Protein AF-A0A970ESC9-F1 (afdb_monomer_lite)

pLDDT: mean 81.5, std 13.17, range [51.03, 95.75]

Sequence (122 aa):
MVKYVVKRILLMFITLFIIMTICFVMIKLLPDPIIKSKLAEYKQELALREAWGYNKPILTQYGIFLKKVFTEWDWGYCIRVGTKFMDVTEYIAMKLPATIAVNLYSVIISVPLGILFGIYAA

Radius of gyration: 20.76 Å; chains: 1; bounding box: 56×32×50 Å

Structure (mmCIF, N/CA/C/O backbone):
data_AF-A0A970ESC9-F1
#
_entry.id   AF-A0A970ESC9-F1
#
loop_
_atom_site.group_PDB
_atom_site.id
_atom_site.type_symbol
_atom_site.label_atom_id
_atom_site.label_alt_id
_atom_site.label_comp_id
_atom_site.label_asym_id
_atom_site.label_entity_id
_atom_site.label_seq_id
_atom_site.pdbx_PDB_ins_code
_atom_site.Cartn_x
_atom_site.Cartn_y
_atom_site.Cartn_z
_atom_site.occupancy
_atom_site.B_iso_or_equiv
_atom_site.auth_seq_id
_atom_site.auth_comp_id
_atom_site.auth_asym_id
_atom_site.auth_atom_id
_atom_site.pdbx_PDB_model_num
ATOM 1 N N . MET A 1 1 ? -27.908 -8.422 3.349 1.00 83.62 1 MET A N 1
ATOM 2 C CA . MET A 1 1 ? -26.499 -8.444 3.804 1.00 83.62 1 MET A CA 1
ATOM 3 C C . MET A 1 1 ? -25.520 -8.946 2.740 1.00 83.62 1 MET A C 1
ATOM 5 O O . MET A 1 1 ? -24.629 -8.185 2.398 1.00 83.62 1 MET A O 1
ATOM 9 N N . VAL A 1 2 ? -25.694 -10.127 2.125 1.00 87.19 2 VAL A N 1
ATOM 10 C CA . VAL A 1 2 ? -24.752 -10.653 1.098 1.00 87.19 2 VAL A CA 1
ATOM 11 C C . VAL A 1 2 ? -24.546 -9.703 -0.096 1.00 87.19 2 VAL A C 1
ATOM 13 O O . VAL A 1 2 ? -23.410 -9.374 -0.416 1.00 87.19 2 VAL A O 1
ATOM 16 N N . LYS A 1 3 ? -25.621 -9.155 -0.690 1.00 88.56 3 LYS A N 1
ATOM 17 C CA . LYS A 1 3 ? -25.518 -8.139 -1.766 1.00 88.56 3 LYS A CA 1
ATOM 18 C C . LYS A 1 3 ? -24.703 -6.902 -1.354 1.00 88.56 3 LYS A C 1
ATOM 20 O O . LYS A 1 3 ? -23.983 -6.338 -2.171 1.00 88.56 3 LYS A O 1
ATOM 25 N N . TYR A 1 4 ? -24.806 -6.490 -0.091 1.00 90.25 4 TYR A N 1
ATOM 26 C CA . TYR A 1 4 ? -24.065 -5.348 0.445 1.00 90.25 4 TYR A CA 1
ATOM 27 C C . TYR A 1 4 ? -22.579 -5.681 0.640 1.00 90.25 4 TYR A C 1
ATOM 29 O O . TYR A 1 4 ? -21.725 -4.898 0.235 1.00 90.25 4 TYR A O 1
ATOM 37 N N . VAL A 1 5 ? -22.268 -6.864 1.181 1.00 92.56 5 VAL A N 1
ATOM 38 C CA . VAL A 1 5 ? -20.886 -7.345 1.347 1.00 92.56 5 VAL A CA 1
ATOM 39 C C . VAL A 1 5 ? -20.188 -7.474 -0.009 1.00 92.56 5 VAL A C 1
ATOM 41 O O . VAL A 1 5 ? -19.093 -6.945 -0.174 1.00 92.56 5 VAL A O 1
ATOM 44 N N . VAL A 1 6 ? -20.849 -8.074 -1.005 1.00 94.00 6 VAL A N 1
ATOM 45 C CA . VAL A 1 6 ? -20.309 -8.196 -2.370 1.00 94.00 6 VAL A CA 1
ATOM 46 C C . VAL A 1 6 ? -20.053 -6.821 -2.984 1.00 94.00 6 VAL A C 1
ATOM 48 O O . VAL A 1 6 ? -18.956 -6.573 -3.477 1.00 94.00 6 VAL A O 1
ATOM 51 N N . LYS A 1 7 ? -21.016 -5.890 -2.894 1.00 93.56 7 LYS A N 1
ATOM 52 C CA . LYS A 1 7 ? -20.835 -4.513 -3.382 1.00 93.56 7 LYS A CA 1
ATOM 53 C C . LYS A 1 7 ? -19.632 -3.835 -2.720 1.00 93.56 7 LYS A C 1
ATOM 55 O O . LYS A 1 7 ? -18.868 -3.153 -3.396 1.00 93.56 7 LYS A O 1
ATOM 60 N N . ARG A 1 8 ? -19.450 -4.030 -1.412 1.00 92.94 8 ARG A N 1
ATOM 61 C CA . ARG A 1 8 ? -18.351 -3.427 -0.651 1.00 92.94 8 ARG A CA 1
ATOM 62 C C . ARG A 1 8 ? -16.991 -4.006 -1.046 1.00 92.94 8 ARG A C 1
ATOM 64 O O . ARG A 1 8 ? -16.057 -3.238 -1.235 1.00 92.94 8 ARG A O 1
ATOM 71 N N . ILE A 1 9 ? -16.889 -5.324 -1.214 1.00 94.12 9 ILE A N 1
ATOM 72 C CA . ILE A 1 9 ? -15.666 -5.998 -1.685 1.00 94.12 9 ILE A CA 1
ATOM 73 C C . ILE A 1 9 ? -15.306 -5.530 -3.097 1.00 94.12 9 ILE A C 1
ATOM 75 O O . ILE A 1 9 ? -14.159 -5.179 -3.352 1.00 94.12 9 ILE A O 1
ATOM 79 N N . LEU A 1 10 ? -16.288 -5.441 -3.995 1.00 93.75 10 LEU A N 1
ATOM 80 C CA . LEU A 1 10 ? -16.068 -4.992 -5.369 1.00 93.75 10 LEU A CA 1
ATOM 81 C C . LEU A 1 10 ? -15.575 -3.534 -5.408 1.00 93.75 10 LEU A C 1
ATOM 83 O O . LEU A 1 10 ? -14.602 -3.230 -6.093 1.00 93.75 10 LEU A O 1
ATOM 87 N N . LEU A 1 11 ? -16.172 -2.651 -4.598 1.00 92.25 11 LEU A N 1
ATOM 88 C CA . LEU A 1 11 ? -15.687 -1.278 -4.424 1.00 92.25 11 LEU A CA 1
ATOM 89 C C . LEU A 1 11 ? -14.249 -1.237 -3.891 1.00 92.25 11 LEU A C 1
ATOM 91 O O . LEU A 1 11 ? -13.443 -0.481 -4.423 1.00 92.25 11 LEU A O 1
ATOM 95 N N . MET A 1 12 ? -13.904 -2.069 -2.901 1.00 92.69 12 MET A N 1
ATOM 96 C CA . MET A 1 12 ? -12.532 -2.158 -2.385 1.00 92.69 12 MET A CA 1
ATOM 97 C C . MET A 1 12 ? -11.539 -2.545 -3.488 1.00 92.69 12 MET A C 1
ATOM 99 O O . MET A 1 12 ? -10.539 -1.852 -3.668 1.00 92.69 12 MET A O 1
ATOM 103 N N . PHE A 1 13 ? -11.837 -3.573 -4.286 1.00 92.06 13 PHE A N 1
ATOM 104 C CA . PHE A 1 13 ? -10.985 -3.963 -5.414 1.00 92.06 13 PHE A CA 1
ATOM 105 C C . PHE A 1 13 ? -10.820 -2.843 -6.447 1.00 92.06 13 PHE A C 1
ATOM 107 O O . PHE A 1 13 ? -9.700 -2.588 -6.882 1.00 92.06 13 PHE A O 1
ATOM 114 N N . ILE A 1 14 ? -11.900 -2.137 -6.800 1.00 92.75 14 ILE A N 1
ATOM 115 C CA . ILE A 1 14 ? -11.831 -0.999 -7.729 1.00 92.75 14 ILE A CA 1
ATOM 116 C C . ILE A 1 14 ? -10.941 0.108 -7.157 1.00 92.75 14 ILE A C 1
ATOM 118 O O . ILE A 1 14 ? -10.067 0.614 -7.856 1.00 92.75 14 ILE A O 1
ATOM 122 N N . THR A 1 15 ? -11.123 0.473 -5.885 1.00 93.69 15 THR A N 1
ATOM 123 C CA . THR A 1 15 ? -10.301 1.517 -5.256 1.00 93.69 15 THR A CA 1
ATOM 124 C C . THR A 1 15 ? -8.827 1.130 -5.202 1.00 93.69 15 THR A C 1
ATOM 126 O O . THR A 1 15 ? -7.981 1.941 -5.566 1.00 93.69 15 THR A O 1
ATOM 129 N N . LEU A 1 16 ? -8.509 -0.116 -4.840 1.00 90.81 16 LEU A N 1
ATOM 130 C CA . LEU A 1 16 ? -7.136 -0.621 -4.847 1.00 90.81 16 LEU A CA 1
ATOM 131 C C . LEU A 1 16 ? -6.537 -0.581 -6.250 1.00 90.81 16 LEU A C 1
ATOM 133 O O . LEU A 1 16 ? -5.411 -0.124 -6.416 1.00 90.81 16 LEU A O 1
ATOM 137 N N . PHE A 1 17 ? -7.297 -0.996 -7.264 1.00 90.44 17 PHE A N 1
ATOM 138 C CA . PHE A 1 17 ? -6.852 -0.946 -8.651 1.00 90.44 17 PHE A CA 1
ATOM 139 C C . PHE A 1 17 ? -6.522 0.484 -9.099 1.00 90.44 17 PHE A C 1
ATOM 141 O O . PHE A 1 17 ? -5.473 0.707 -9.699 1.00 90.44 17 PHE A O 1
ATOM 148 N N . ILE A 1 18 ? -7.369 1.460 -8.755 1.00 93.06 18 ILE A N 1
ATOM 149 C CA . ILE A 1 18 ? -7.143 2.882 -9.057 1.00 93.06 18 ILE A CA 1
ATOM 150 C C . ILE A 1 18 ? -5.902 3.418 -8.330 1.00 93.06 18 ILE A C 1
ATOM 152 O O . ILE A 1 18 ? -5.097 4.135 -8.913 1.00 93.06 18 ILE A O 1
ATOM 156 N N . ILE A 1 19 ? -5.712 3.074 -7.057 1.00 93.19 19 ILE A N 1
ATOM 157 C CA . ILE A 1 19 ? -4.527 3.515 -6.311 1.00 93.19 19 ILE A CA 1
ATOM 158 C C . ILE A 1 19 ? -3.265 2.907 -6.932 1.00 93.19 19 ILE A C 1
ATOM 160 O O . ILE A 1 19 ? -2.284 3.611 -7.153 1.00 93.19 19 ILE A O 1
ATOM 164 N N . MET A 1 20 ? -3.307 1.624 -7.291 1.00 89.38 20 MET A N 1
ATOM 165 C CA . MET A 1 20 ? -2.194 0.919 -7.926 1.00 89.38 20 MET A CA 1
ATOM 166 C C . MET A 1 20 ? -1.822 1.519 -9.285 1.00 89.38 20 MET A C 1
ATOM 168 O O . MET A 1 20 ? -0.635 1.705 -9.553 1.00 89.38 20 MET A O 1
ATOM 172 N N . THR A 1 21 ? -2.800 1.855 -10.137 1.00 89.50 21 THR A N 1
ATOM 173 C CA . THR A 1 21 ? -2.528 2.534 -11.418 1.00 89.50 21 THR A CA 1
ATOM 174 C C . THR A 1 21 ? -1.885 3.898 -11.195 1.00 89.50 21 THR A C 1
ATOM 176 O O . THR A 1 21 ? -0.868 4.198 -11.820 1.00 89.50 21 THR A O 1
ATOM 179 N N . ILE A 1 22 ? -2.435 4.706 -10.285 1.00 91.50 22 ILE A N 1
ATOM 180 C CA . ILE A 1 22 ? -1.911 6.041 -9.975 1.00 91.50 22 ILE A CA 1
ATOM 181 C C . ILE A 1 22 ? -0.479 5.942 -9.448 1.00 91.50 22 ILE A C 1
ATOM 183 O O . ILE A 1 22 ? 0.406 6.627 -9.957 1.00 91.50 22 ILE A O 1
ATOM 187 N N . CYS A 1 23 ? -0.220 5.062 -8.478 1.00 88.19 23 CYS A N 1
ATOM 188 C CA . CYS A 1 23 ? 1.117 4.854 -7.926 1.00 88.19 23 CYS A CA 1
ATOM 189 C C . CYS A 1 23 ? 2.109 4.381 -8.993 1.00 88.19 23 CYS A C 1
ATOM 191 O O . CYS A 1 23 ? 3.230 4.884 -9.042 1.00 88.19 23 CYS A O 1
ATOM 193 N N . PHE A 1 24 ? 1.702 3.463 -9.874 1.00 86.75 24 PHE A N 1
ATOM 194 C CA . PHE A 1 24 ? 2.549 2.984 -10.965 1.00 86.75 24 PHE A CA 1
ATOM 195 C C . PHE A 1 24 ? 2.964 4.125 -11.903 1.00 86.75 24 PHE A C 1
ATOM 197 O O . PHE A 1 24 ? 4.149 4.281 -12.207 1.00 86.75 24 PHE A O 1
ATOM 204 N N . VAL A 1 25 ? 2.004 4.955 -12.322 1.00 86.81 25 VAL A N 1
ATOM 205 C CA . VAL A 1 25 ? 2.276 6.126 -13.166 1.00 86.81 25 VAL A CA 1
ATOM 206 C C . VAL A 1 25 ? 3.174 7.120 -12.430 1.00 86.81 25 VAL A C 1
ATOM 208 O O . VAL A 1 25 ? 4.162 7.578 -12.993 1.00 86.81 25 VAL A O 1
ATOM 211 N N . MET A 1 26 ? 2.891 7.404 -11.157 1.00 85.50 26 MET A N 1
ATOM 212 C CA . MET A 1 26 ? 3.660 8.356 -10.354 1.00 85.50 26 MET A CA 1
ATOM 213 C C . MET A 1 26 ? 5.124 7.931 -10.192 1.00 85.50 26 MET A C 1
ATOM 215 O O . MET A 1 26 ? 6.022 8.751 -10.356 1.00 85.50 26 MET A O 1
ATOM 219 N N . ILE A 1 27 ? 5.381 6.643 -9.944 1.00 80.38 27 ILE A N 1
ATOM 220 C CA . ILE A 1 27 ? 6.743 6.097 -9.853 1.00 80.38 27 ILE A CA 1
ATOM 221 C C . ILE A 1 27 ? 7.458 6.171 -11.207 1.00 80.38 27 ILE A C 1
ATOM 223 O O . ILE A 1 27 ? 8.651 6.455 -11.247 1.00 80.38 27 ILE A O 1
ATOM 227 N N . LYS A 1 28 ? 6.753 5.948 -12.322 1.00 79.31 28 LYS A N 1
ATOM 228 C CA . LYS A 1 28 ? 7.338 6.051 -13.668 1.00 79.31 28 LYS A CA 1
ATOM 229 C C . LYS A 1 28 ? 7.601 7.479 -14.135 1.00 79.31 28 LYS A C 1
ATOM 231 O O . LYS A 1 28 ? 8.420 7.664 -15.029 1.00 79.31 28 LYS A O 1
ATOM 236 N N . LEU A 1 29 ? 6.924 8.461 -13.547 1.00 81.06 29 LEU A N 1
ATOM 237 C CA . LEU A 1 29 ? 7.189 9.880 -13.779 1.00 81.06 29 LEU A CA 1
ATOM 238 C C . LEU A 1 29 ? 8.426 10.378 -13.023 1.00 81.06 29 LEU A C 1
ATOM 240 O O . LEU A 1 29 ? 8.972 11.420 -13.384 1.00 81.06 29 LEU A O 1
ATOM 244 N N . LEU A 1 30 ? 8.872 9.666 -11.982 1.00 77.38 30 LEU A N 1
ATOM 245 C CA . LEU A 1 30 ? 10.110 10.022 -11.300 1.00 77.38 30 LEU A CA 1
ATOM 246 C C . LEU A 1 30 ? 11.314 9.814 -12.236 1.00 77.38 30 LEU A C 1
ATOM 248 O O . LEU A 1 30 ? 11.388 8.793 -12.924 1.00 77.38 30 LEU A O 1
ATOM 252 N N . PRO A 1 31 ? 12.286 10.744 -12.233 1.00 65.75 31 PRO A N 1
ATOM 253 C CA . PRO A 1 31 ? 13.530 10.558 -12.962 1.00 65.75 31 PRO A CA 1
ATOM 254 C C . PRO A 1 31 ? 14.271 9.334 -12.420 1.00 65.75 31 PRO A C 1
ATOM 256 O O . PRO A 1 31 ? 14.312 9.097 -11.209 1.00 65.75 31 PRO A O 1
ATOM 259 N N . ASP A 1 32 ? 14.863 8.561 -13.329 1.00 63.97 32 ASP A N 1
ATOM 260 C CA . ASP A 1 32 ? 15.522 7.308 -12.989 1.00 63.97 32 ASP A CA 1
ATOM 261 C C . ASP A 1 32 ? 16.594 7.519 -11.903 1.00 63.97 32 ASP A C 1
ATOM 263 O O . ASP A 1 32 ? 17.502 8.341 -12.074 1.00 63.97 32 ASP A O 1
ATOM 267 N N . PRO A 1 33 ? 16.566 6.754 -10.793 1.00 56.72 33 PRO A N 1
ATOM 268 C CA . PRO A 1 33 ? 17.489 6.941 -9.673 1.00 56.72 33 PRO A CA 1
ATOM 269 C C . PRO A 1 33 ? 18.933 6.507 -9.988 1.00 56.72 33 PRO A C 1
ATOM 271 O O . PRO A 1 33 ? 19.756 6.413 -9.077 1.00 56.72 33 PRO A O 1
ATOM 274 N N . ILE A 1 34 ? 19.270 6.245 -11.253 1.00 55.03 34 ILE A N 1
ATOM 275 C CA . ILE A 1 34 ? 20.542 5.662 -11.705 1.00 55.03 34 ILE A CA 1
ATOM 276 C C . ILE A 1 34 ?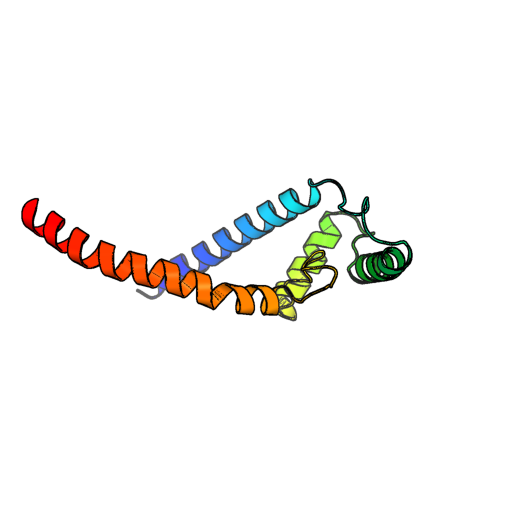 21.763 6.543 -11.370 1.00 55.03 34 ILE A C 1
ATOM 278 O O . ILE A 1 34 ? 22.886 6.059 -11.317 1.00 55.03 34 ILE A O 1
ATOM 282 N N . ILE A 1 35 ? 21.584 7.825 -11.055 1.00 51.06 35 ILE A N 1
ATOM 283 C CA . ILE A 1 35 ? 22.692 8.794 -11.040 1.00 51.06 35 ILE A CA 1
ATOM 284 C C . ILE A 1 35 ? 23.696 8.600 -9.867 1.00 51.06 35 ILE A C 1
ATOM 286 O O . ILE A 1 35 ? 24.664 9.346 -9.773 1.00 51.06 35 ILE A O 1
ATOM 290 N N . LYS A 1 36 ? 23.539 7.623 -8.950 1.00 52.28 36 LYS A N 1
ATOM 291 C CA . LYS A 1 36 ? 24.395 7.555 -7.734 1.00 52.28 36 LYS A CA 1
ATOM 292 C C . LYS A 1 36 ? 24.848 6.175 -7.211 1.00 52.28 36 LYS A C 1
ATOM 294 O O . LYS A 1 36 ? 25.319 6.134 -6.076 1.00 52.28 36 LYS A O 1
ATOM 299 N N . SER A 1 37 ? 24.740 5.062 -7.943 1.00 52.22 37 SER A N 1
ATOM 300 C CA . SER A 1 37 ? 25.290 3.766 -7.475 1.00 52.22 37 SER A CA 1
ATOM 301 C C . SER A 1 37 ? 26.645 3.450 -8.121 1.00 52.22 37 SER A C 1
ATOM 303 O O . SER A 1 37 ? 26.921 3.827 -9.259 1.00 52.22 37 SER A O 1
ATOM 305 N N . LYS A 1 38 ? 27.543 2.801 -7.366 1.00 57.28 38 LYS A N 1
ATOM 306 C CA . LYS A 1 38 ? 28.868 2.370 -7.843 1.00 57.28 38 LYS A CA 1
ATOM 307 C C . LYS A 1 38 ? 28.709 1.510 -9.109 1.00 57.28 38 LYS A C 1
ATOM 309 O O . LYS A 1 38 ? 27.832 0.655 -9.161 1.00 57.28 38 LYS A O 1
ATOM 314 N N . LEU A 1 39 ? 29.606 1.668 -10.090 1.00 55.25 39 LEU A N 1
ATOM 315 C CA . LEU A 1 39 ? 29.596 0.974 -11.398 1.00 55.25 39 LEU A CA 1
ATOM 316 C C . LEU A 1 39 ? 29.324 -0.548 -11.350 1.00 55.25 39 LEU A C 1
ATOM 318 O O . LEU A 1 39 ? 28.786 -1.101 -12.308 1.00 55.25 39 LEU A O 1
ATOM 322 N N . ALA A 1 40 ? 29.690 -1.232 -10.262 1.00 55.50 40 ALA A N 1
ATOM 323 C CA . ALA A 1 40 ? 29.459 -2.668 -10.087 1.00 55.50 40 ALA A CA 1
ATOM 324 C C . ALA A 1 40 ? 27.998 -3.019 -9.734 1.00 55.50 40 ALA A C 1
ATOM 326 O O . ALA A 1 40 ? 27.449 -3.970 -10.289 1.00 55.50 40 ALA A O 1
ATOM 327 N N . GLU A 1 41 ? 27.351 -2.230 -8.872 1.00 60.97 41 GLU A N 1
ATOM 328 C CA . GLU A 1 41 ? 25.932 -2.394 -8.508 1.00 60.97 41 GLU A CA 1
ATOM 329 C C . GLU A 1 41 ? 25.023 -2.043 -9.693 1.00 60.97 41 GLU A C 1
ATOM 331 O O . GLU A 1 41 ? 23.990 -2.675 -9.906 1.00 60.97 41 GLU A O 1
ATOM 336 N N . TYR A 1 42 ? 25.468 -1.109 -10.537 1.00 63.16 42 TYR A N 1
ATOM 337 C CA . TYR A 1 42 ? 24.748 -0.681 -11.732 1.00 63.16 42 TYR A CA 1
ATOM 338 C C . TYR A 1 42 ? 24.520 -1.810 -12.753 1.00 63.16 42 TYR A C 1
ATOM 340 O O . TYR A 1 42 ? 23.434 -1.917 -13.319 1.00 63.16 42 TYR A O 1
ATOM 348 N N . LYS A 1 43 ? 25.501 -2.699 -12.974 1.00 62.69 43 LYS A N 1
ATOM 349 C CA . LYS A 1 43 ? 25.335 -3.832 -13.907 1.00 62.69 43 LYS A CA 1
ATOM 350 C C . LYS A 1 43 ? 24.321 -4.863 -13.411 1.00 62.69 43 LYS A C 1
ATOM 352 O O . LYS A 1 43 ? 23.555 -5.392 -14.212 1.00 62.69 43 LYS A O 1
ATOM 357 N N . GLN A 1 44 ? 24.313 -5.141 -12.108 1.00 64.19 44 GLN A N 1
ATOM 358 C CA . GLN A 1 44 ? 23.332 -6.044 -11.500 1.00 64.19 44 GLN A CA 1
ATOM 359 C C . GLN A 1 44 ? 21.931 -5.423 -11.533 1.00 64.19 44 GLN A C 1
ATOM 361 O O . GLN A 1 44 ? 20.970 -6.100 -11.890 1.00 64.19 44 GLN A O 1
ATOM 366 N N . GLU A 1 45 ? 21.826 -4.123 -11.247 1.00 66.38 45 GLU A N 1
ATOM 367 C CA . GLU A 1 45 ? 20.577 -3.365 -11.341 1.00 66.38 45 GLU A CA 1
AT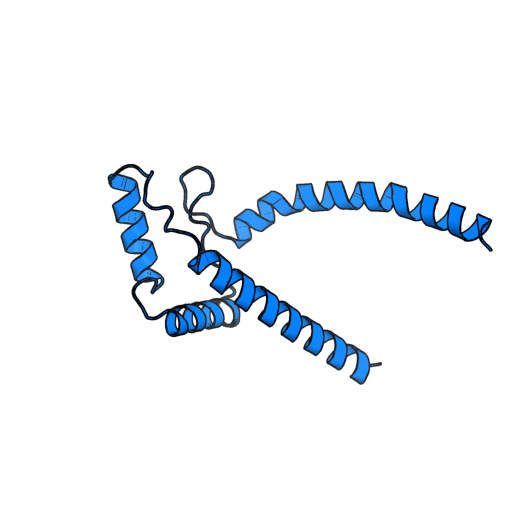OM 368 C C . GLU A 1 45 ? 20.009 -3.351 -12.766 1.00 66.38 45 GLU A C 1
ATOM 370 O O . GLU A 1 45 ? 18.812 -3.570 -12.947 1.00 66.38 45 GLU A O 1
ATOM 375 N N . LEU A 1 46 ? 20.849 -3.139 -13.782 1.00 67.69 46 LEU A N 1
ATOM 376 C CA . LEU A 1 46 ? 20.429 -3.206 -15.180 1.00 67.69 46 LEU A CA 1
ATOM 377 C C . LEU A 1 46 ? 19.894 -4.595 -15.534 1.00 67.69 46 LEU A C 1
ATOM 379 O O . LEU A 1 46 ? 18.764 -4.690 -15.996 1.00 67.69 46 LEU A O 1
ATOM 383 N N . ALA A 1 47 ? 20.643 -5.664 -15.249 1.00 67.44 47 ALA A N 1
ATOM 384 C CA . ALA A 1 47 ? 20.215 -7.032 -15.552 1.00 67.44 47 ALA A CA 1
ATOM 385 C C . ALA A 1 47 ? 18.875 -7.396 -14.880 1.00 67.44 47 ALA A C 1
ATOM 387 O O . ALA A 1 47 ? 18.020 -8.041 -15.488 1.00 67.44 47 ALA A O 1
ATOM 388 N N . LEU A 1 48 ? 18.655 -6.929 -13.647 1.00 67.31 48 LEU A N 1
ATOM 389 C CA . LEU A 1 48 ? 17.385 -7.086 -12.937 1.00 67.31 48 LEU A CA 1
ATOM 390 C C . LEU A 1 48 ? 16.255 -6.296 -13.609 1.00 67.31 48 LEU A C 1
ATOM 392 O O . LEU A 1 48 ? 15.176 -6.840 -13.831 1.00 67.31 48 LEU A O 1
ATOM 396 N N . ARG A 1 49 ? 16.497 -5.039 -13.996 1.00 70.25 49 ARG A N 1
ATOM 397 C CA . ARG A 1 49 ? 15.523 -4.220 -14.739 1.00 70.25 49 ARG A CA 1
ATOM 398 C C . ARG A 1 49 ? 15.131 -4.881 -16.064 1.00 70.25 49 ARG A C 1
ATOM 400 O O . ARG A 1 49 ? 13.944 -4.917 -16.399 1.00 70.25 49 ARG A O 1
ATOM 407 N N . GLU A 1 50 ? 16.091 -5.455 -16.786 1.00 70.50 50 GLU A N 1
ATOM 408 C CA . GLU A 1 50 ? 15.826 -6.187 -18.029 1.00 70.50 50 GLU A CA 1
ATOM 409 C C . GLU A 1 50 ? 14.968 -7.432 -17.786 1.00 70.50 50 GLU A C 1
ATOM 411 O O . GLU A 1 50 ? 13.941 -7.603 -18.448 1.00 70.50 50 GLU A O 1
ATOM 416 N N . ALA A 1 51 ? 15.325 -8.250 -16.788 1.00 68.06 51 ALA A N 1
ATOM 417 C CA . ALA A 1 51 ? 14.559 -9.436 -16.396 1.00 68.06 51 ALA A CA 1
ATOM 418 C C . ALA A 1 51 ? 13.111 -9.097 -15.990 1.00 68.06 51 ALA A C 1
ATOM 420 O O . ALA A 1 51 ? 12.200 -9.910 -16.141 1.00 68.06 51 ALA A O 1
ATOM 421 N N . TRP A 1 52 ? 12.885 -7.872 -15.519 1.00 67.50 52 TRP A N 1
ATOM 422 C CA . TRP A 1 52 ? 11.587 -7.369 -15.076 1.00 67.50 52 TRP A CA 1
ATOM 423 C C . TRP A 1 52 ? 10.801 -6.660 -16.181 1.00 67.50 52 TRP A C 1
ATOM 425 O O . TRP A 1 52 ? 9.694 -6.171 -15.959 1.00 67.50 52 TRP A O 1
ATOM 435 N N . GLY A 1 53 ? 11.347 -6.627 -17.398 1.00 69.94 53 GLY A N 1
ATOM 436 C CA . GLY A 1 53 ? 10.688 -6.042 -18.554 1.00 69.94 53 GLY A CA 1
ATOM 437 C C . GLY A 1 53 ? 10.651 -4.516 -18.535 1.00 69.94 53 GLY A C 1
ATOM 438 O O . GLY A 1 53 ? 9.866 -3.943 -19.287 1.00 69.94 53 GLY A O 1
ATOM 439 N N . TYR A 1 54 ? 11.508 -3.847 -17.750 1.00 73.19 54 TYR A N 1
ATOM 440 C CA . TYR A 1 54 ? 11.608 -2.377 -17.730 1.00 73.19 54 TYR A CA 1
ATOM 441 C C . TYR A 1 54 ? 12.048 -1.782 -19.080 1.00 73.19 54 TYR A C 1
ATOM 443 O O . TYR A 1 54 ? 11.867 -0.585 -19.295 1.00 73.19 54 TYR A O 1
ATOM 451 N N . ASN A 1 55 ? 12.549 -2.612 -20.000 1.00 75.12 55 ASN A N 1
ATOM 452 C CA . ASN A 1 55 ? 12.884 -2.233 -21.375 1.00 75.12 55 ASN A CA 1
ATOM 453 C C . ASN A 1 55 ? 11.670 -2.221 -22.331 1.00 75.12 55 ASN A C 1
ATOM 455 O O . ASN A 1 55 ? 11.810 -1.840 -23.490 1.00 75.12 55 ASN A O 1
ATOM 459 N N . LYS A 1 56 ? 10.482 -2.670 -21.898 1.00 80.06 56 LYS A N 1
ATOM 460 C CA . LYS A 1 56 ? 9.286 -2.771 -22.759 1.00 80.06 56 LYS A CA 1
ATOM 461 C C . LYS A 1 56 ? 8.406 -1.506 -22.689 1.00 80.06 56 LYS A C 1
ATOM 463 O O . LYS A 1 56 ? 8.552 -0.731 -21.750 1.00 80.06 56 LYS A O 1
ATOM 468 N N . PRO A 1 57 ? 7.453 -1.272 -23.613 1.00 84.44 57 PRO A N 1
ATOM 469 C CA . PRO A 1 57 ? 6.529 -0.135 -23.528 1.00 84.44 57 PRO A CA 1
ATOM 470 C C . PRO A 1 57 ? 5.751 -0.088 -22.206 1.00 84.44 57 PRO A C 1
ATOM 472 O O . PRO A 1 57 ? 5.385 -1.131 -21.661 1.00 84.44 57 PRO A O 1
ATOM 475 N N . ILE A 1 58 ? 5.428 1.109 -21.709 1.00 81.06 58 ILE A N 1
ATOM 476 C CA . ILE A 1 58 ? 4.888 1.308 -20.349 1.00 81.06 58 ILE A CA 1
ATOM 477 C C . ILE A 1 58 ? 3.609 0.498 -20.064 1.00 81.06 58 ILE A C 1
ATOM 479 O O . ILE A 1 58 ? 3.448 -0.050 -18.976 1.00 81.06 58 ILE A O 1
ATOM 483 N N . LEU A 1 59 ? 2.751 0.330 -21.076 1.00 84.12 59 LEU A N 1
ATOM 484 C CA . LEU A 1 59 ? 1.542 -0.497 -21.006 1.00 84.12 59 LEU A CA 1
ATOM 485 C C . LEU A 1 59 ? 1.860 -1.980 -20.783 1.00 84.12 59 LEU A C 1
ATOM 487 O O . LEU A 1 59 ? 1.205 -2.646 -19.986 1.00 84.12 59 LEU A O 1
ATOM 491 N N . THR A 1 60 ? 2.890 -2.500 -21.453 1.00 85.31 60 THR A N 1
ATOM 492 C CA . THR A 1 60 ? 3.312 -3.896 -21.270 1.00 85.31 60 THR A CA 1
ATOM 493 C C . THR A 1 60 ? 3.958 -4.119 -19.908 1.00 85.31 60 THR A C 1
ATOM 495 O O . THR A 1 60 ? 3.744 -5.168 -19.309 1.00 85.31 60 THR A O 1
ATOM 498 N N . GLN A 1 61 ? 4.680 -3.127 -19.377 1.00 84.12 61 GLN A N 1
ATOM 499 C CA . GLN A 1 61 ? 5.232 -3.191 -18.022 1.00 84.12 61 GLN A CA 1
ATOM 500 C C . GLN A 1 61 ? 4.123 -3.272 -16.976 1.00 84.12 61 GLN A C 1
ATOM 502 O O . GLN A 1 61 ? 4.179 -4.113 -16.083 1.00 84.12 61 GLN A O 1
ATOM 507 N N . TYR A 1 62 ? 3.085 -2.447 -17.127 1.00 86.69 62 TYR A N 1
ATOM 508 C CA . TYR A 1 62 ? 1.924 -2.483 -16.247 1.00 86.69 62 TYR A CA 1
ATOM 509 C C . TYR A 1 62 ? 1.183 -3.825 -16.329 1.00 86.69 62 TYR A C 1
ATOM 511 O O . TYR A 1 62 ? 0.838 -4.404 -15.303 1.00 86.69 62 TYR A O 1
ATOM 519 N N . GLY A 1 63 ? 1.008 -4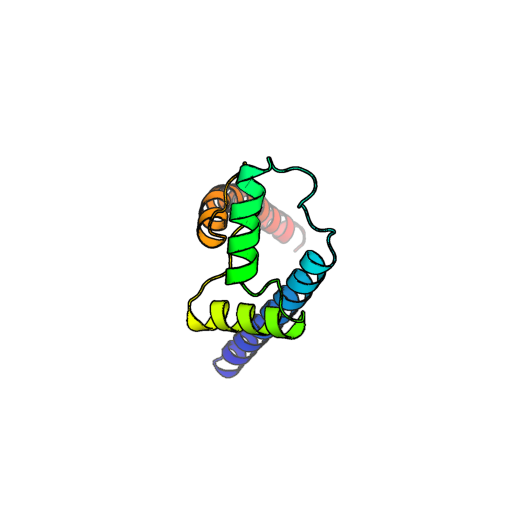.375 -17.535 1.00 86.19 63 GLY A N 1
ATOM 520 C CA . GLY A 1 63 ? 0.407 -5.699 -17.722 1.00 86.19 63 GLY A CA 1
ATOM 521 C C . GLY A 1 63 ? 1.212 -6.831 -17.072 1.00 86.19 63 GLY A C 1
ATOM 522 O O . GLY A 1 63 ? 0.629 -7.711 -16.441 1.00 86.19 63 GLY A O 1
ATOM 523 N N . ILE A 1 64 ? 2.546 -6.798 -17.177 1.00 85.38 64 ILE A N 1
ATOM 524 C CA . ILE A 1 64 ? 3.436 -7.764 -16.511 1.00 85.38 64 ILE A CA 1
ATOM 525 C C . ILE A 1 64 ? 3.323 -7.637 -14.990 1.00 85.38 64 ILE A C 1
ATOM 527 O O . ILE A 1 64 ? 3.194 -8.651 -14.309 1.00 85.38 64 ILE A O 1
ATOM 531 N N . PHE A 1 65 ? 3.328 -6.408 -14.470 1.00 86.00 65 PHE A N 1
ATOM 532 C CA . PHE A 1 65 ? 3.165 -6.134 -13.045 1.00 86.00 65 PHE A CA 1
ATOM 533 C C . PHE A 1 65 ? 1.834 -6.668 -12.513 1.00 86.00 65 PHE A C 1
ATOM 535 O O . PHE A 1 65 ? 1.823 -7.448 -11.568 1.00 86.00 65 PHE A O 1
ATOM 542 N N . LEU A 1 66 ? 0.717 -6.328 -13.162 1.00 86.69 66 LEU A N 1
ATOM 543 C CA . LEU A 1 66 ? -0.594 -6.835 -12.763 1.00 86.69 66 LEU A CA 1
ATOM 544 C C . LEU A 1 66 ? -0.650 -8.359 -12.803 1.00 86.69 66 LEU A C 1
ATOM 546 O O . LEU A 1 66 ? -1.153 -8.970 -11.864 1.00 86.69 66 LEU A O 1
ATOM 550 N N . LYS A 1 67 ? -0.120 -8.979 -13.865 1.00 87.19 67 LYS A N 1
ATOM 551 C CA . LYS A 1 67 ? -0.080 -10.437 -13.972 1.00 87.19 67 LYS A CA 1
ATOM 552 C C . LYS A 1 67 ? 0.635 -11.037 -12.764 1.00 87.19 67 LYS A C 1
ATOM 554 O O . LYS A 1 67 ? 0.030 -11.846 -12.078 1.00 87.19 67 LYS A O 1
ATOM 559 N N . LYS A 1 68 ? 1.853 -10.582 -12.463 1.00 85.56 68 LYS A N 1
ATOM 560 C CA . LYS A 1 68 ? 2.647 -11.055 -11.321 1.00 85.56 68 LYS A CA 1
ATOM 561 C C . LYS A 1 68 ? 1.938 -10.877 -9.976 1.00 85.56 68 LYS A C 1
ATOM 563 O O . LYS A 1 68 ? 1.875 -11.826 -9.199 1.00 85.56 68 LYS A O 1
ATOM 568 N N . VAL A 1 69 ? 1.331 -9.713 -9.741 1.00 86.38 69 VAL A N 1
ATOM 569 C CA . VAL A 1 69 ? 0.583 -9.432 -8.504 1.00 86.38 69 VAL A CA 1
ATOM 570 C C . VAL A 1 69 ? -0.607 -10.384 -8.345 1.00 86.38 69 VAL A C 1
ATOM 572 O O . VAL A 1 69 ? -0.853 -10.881 -7.249 1.00 86.38 69 VAL A O 1
ATOM 575 N N . PHE A 1 70 ? -1.343 -10.673 -9.422 1.00 85.94 70 PHE A N 1
ATOM 576 C CA . PHE A 1 70 ? -2.527 -11.534 -9.352 1.00 85.94 70 PHE A CA 1
ATOM 577 C C . PHE A 1 70 ? -2.221 -13.039 -9.414 1.00 85.94 70 PHE A C 1
ATOM 579 O O . PHE A 1 70 ? -2.976 -13.812 -8.830 1.00 85.94 70 PHE A O 1
ATOM 586 N N . THR A 1 71 ? -1.168 -13.475 -10.116 1.00 86.56 71 THR A N 1
ATOM 587 C CA . THR A 1 71 ? -0.856 -14.908 -10.287 1.00 86.56 71 THR A CA 1
ATOM 588 C C . THR A 1 71 ? 0.141 -15.438 -9.270 1.00 86.56 71 THR A C 1
ATOM 590 O O . T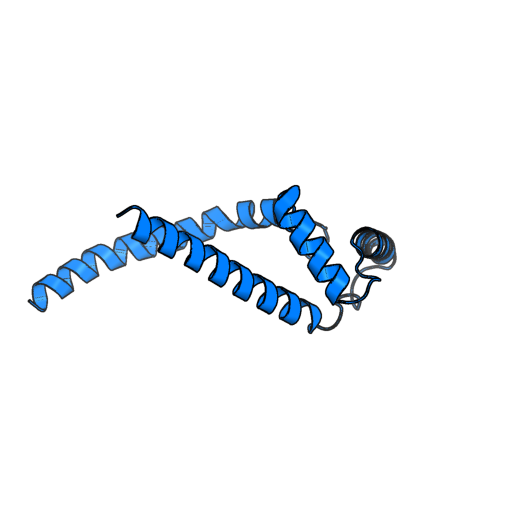HR A 1 71 ? -0.003 -16.566 -8.815 1.00 86.56 71 THR A O 1
ATOM 593 N N . GLU A 1 72 ? 1.158 -14.647 -8.939 1.00 83.31 72 GLU A N 1
ATOM 594 C CA . GLU A 1 72 ? 2.305 -15.074 -8.127 1.00 83.31 72 GLU A CA 1
ATOM 595 C C . GLU A 1 72 ? 2.355 -14.348 -6.776 1.00 83.31 72 GLU A C 1
ATOM 597 O O . GLU A 1 72 ? 3.163 -14.699 -5.924 1.00 83.31 72 GLU A O 1
ATOM 602 N N . TRP A 1 73 ? 1.476 -13.358 -6.563 1.00 81.81 73 TRP A N 1
ATOM 603 C CA . TRP A 1 73 ? 1.490 -12.475 -5.391 1.00 81.81 73 TRP A CA 1
ATOM 604 C C . TRP A 1 73 ? 2.826 -11.726 -5.220 1.00 81.81 73 TRP A C 1
ATOM 606 O O . TRP A 1 73 ? 3.195 -11.322 -4.120 1.00 81.81 73 TRP A O 1
ATOM 616 N N . ASP A 1 74 ? 3.537 -11.521 -6.333 1.00 83.69 74 ASP A N 1
ATOM 617 C CA . ASP A 1 74 ? 4.806 -10.797 -6.401 1.00 83.69 74 ASP A CA 1
ATOM 618 C C . ASP A 1 74 ? 4.532 -9.298 -6.598 1.00 83.69 74 ASP A C 1
ATOM 620 O O . ASP A 1 74 ? 4.060 -8.857 -7.652 1.00 83.69 74 ASP A O 1
ATOM 624 N N . TRP A 1 75 ? 4.810 -8.519 -5.550 1.00 80.62 75 TRP A N 1
ATOM 625 C CA . TRP A 1 75 ? 4.620 -7.063 -5.501 1.00 80.62 75 TRP A CA 1
ATOM 626 C C . TRP A 1 75 ? 5.815 -6.275 -6.017 1.00 80.62 75 TRP A C 1
ATOM 628 O O . TRP A 1 75 ? 5.714 -5.067 -6.245 1.00 80.62 75 TRP A O 1
ATOM 638 N N . GLY A 1 76 ? 6.946 -6.942 -6.197 1.00 79.25 76 GLY A N 1
ATOM 639 C CA . GLY A 1 76 ? 8.148 -6.328 -6.694 1.00 79.25 76 GLY A CA 1
ATOM 640 C C . GLY A 1 76 ? 9.307 -6.265 -5.707 1.00 79.25 76 GLY A C 1
ATOM 641 O O . GLY A 1 76 ? 9.195 -6.635 -4.542 1.00 79.25 76 GLY A O 1
ATOM 642 N N . TYR A 1 77 ? 10.421 -5.698 -6.174 1.00 74.38 77 TYR A N 1
ATOM 643 C CA . TYR A 1 77 ? 11.560 -5.347 -5.329 1.00 74.38 77 TYR A CA 1
ATOM 644 C C . TYR A 1 77 ? 11.662 -3.835 -5.118 1.00 74.38 77 TYR A C 1
ATOM 646 O O . TYR A 1 77 ? 11.482 -3.032 -6.036 1.00 74.38 77 TYR A O 1
ATOM 654 N N . CYS A 1 78 ? 12.039 -3.435 -3.908 1.00 68.75 78 CYS A N 1
ATOM 655 C CA . CYS A 1 78 ? 12.456 -2.075 -3.614 1.00 68.75 78 CYS A CA 1
ATOM 656 C C . CYS A 1 78 ? 13.873 -1.836 -4.157 1.00 68.75 78 CYS A C 1
ATOM 658 O O . CYS A 1 78 ? 14.817 -2.525 -3.781 1.00 68.75 78 CYS A O 1
ATOM 660 N N . ILE A 1 79 ? 14.039 -0.812 -4.999 1.00 61.97 79 ILE A N 1
ATOM 661 C CA . ILE A 1 79 ? 15.324 -0.490 -5.653 1.00 61.97 79 ILE A CA 1
ATOM 662 C C . ILE A 1 79 ? 16.337 0.133 -4.665 1.00 61.97 79 ILE A C 1
ATOM 664 O O . ILE A 1 79 ? 17.538 0.124 -4.915 1.00 61.97 79 ILE A O 1
ATOM 668 N N . ARG A 1 80 ? 15.893 0.679 -3.522 1.00 60.03 80 ARG A N 1
ATOM 669 C CA . ARG A 1 80 ? 16.776 1.361 -2.556 1.00 60.03 80 ARG A CA 1
ATOM 670 C C . ARG A 1 80 ? 16.357 1.174 -1.097 1.00 60.03 80 ARG A C 1
ATOM 672 O O . ARG A 1 80 ? 15.949 2.131 -0.442 1.00 60.03 80 ARG A O 1
ATOM 679 N N . VAL A 1 81 ? 16.535 -0.025 -0.548 1.00 57.03 81 VAL A N 1
AT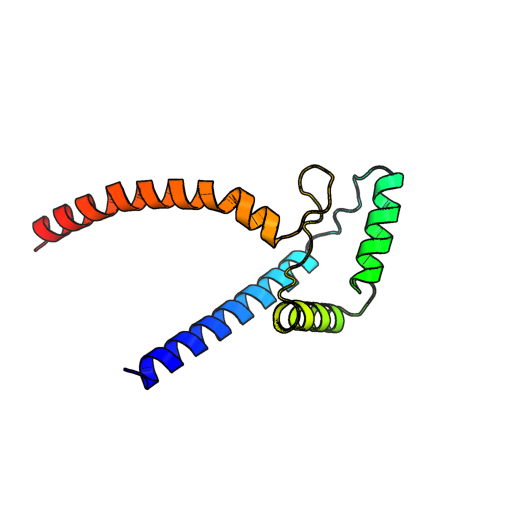OM 680 C CA . VAL A 1 81 ? 16.584 -0.206 0.914 1.00 57.03 81 VAL A CA 1
ATOM 681 C C . VAL A 1 81 ? 18.048 -0.363 1.309 1.00 57.03 81 VAL A C 1
ATOM 683 O O . VAL A 1 81 ? 18.619 -1.442 1.209 1.00 57.03 81 VAL A O 1
ATOM 686 N N . GLY A 1 82 ? 18.699 0.747 1.673 1.00 52.38 82 GLY A N 1
ATOM 687 C CA . GLY A 1 82 ? 20.065 0.724 2.212 1.00 52.38 82 GLY A CA 1
ATOM 688 C C . GLY A 1 82 ? 21.100 -0.006 1.343 1.00 52.38 82 GLY A C 1
ATOM 689 O O . GLY A 1 82 ? 21.882 -0.771 1.891 1.00 52.38 82 GLY A O 1
ATOM 690 N N . THR A 1 83 ? 21.120 0.236 0.021 1.00 51.03 83 THR A N 1
ATOM 691 C CA . THR A 1 83 ? 22.017 -0.365 -1.007 1.00 51.03 83 THR A CA 1
ATOM 692 C C . THR A 1 83 ? 21.688 -1.782 -1.502 1.00 51.03 83 THR A C 1
ATOM 694 O O . THR A 1 83 ? 22.416 -2.301 -2.342 1.00 51.03 83 THR A O 1
ATOM 697 N N . LYS A 1 84 ? 20.579 -2.404 -1.072 1.00 56.78 84 LYS A N 1
ATOM 698 C CA . LYS A 1 84 ? 20.165 -3.732 -1.566 1.00 56.78 84 LYS A CA 1
ATOM 699 C C . LYS A 1 84 ? 18.755 -3.743 -2.155 1.00 56.78 84 LYS A C 1
ATOM 701 O O . LYS A 1 84 ? 17.883 -2.985 -1.724 1.00 56.78 84 LYS A O 1
ATOM 706 N N . PHE A 1 85 ? 18.556 -4.649 -3.114 1.00 64.75 85 PHE A N 1
ATOM 707 C CA . PHE A 1 85 ? 17.238 -5.093 -3.555 1.00 64.75 85 PHE A CA 1
ATOM 708 C C . PHE A 1 85 ? 16.615 -5.937 -2.445 1.00 64.75 85 PHE A C 1
ATOM 710 O O . PHE A 1 85 ? 17.235 -6.887 -1.969 1.00 64.75 85 PHE A O 1
ATOM 717 N N . MET A 1 86 ? 15.415 -5.564 -2.020 1.00 71.19 86 MET A N 1
ATOM 718 C CA . MET A 1 86 ? 14.646 -6.267 -0.995 1.00 71.19 86 MET A CA 1
ATOM 719 C C . MET A 1 86 ? 13.220 -6.432 -1.495 1.00 71.19 86 MET A C 1
ATOM 721 O O . MET A 1 86 ? 12.712 -5.543 -2.183 1.00 71.19 86 MET A O 1
ATOM 725 N N . ASP A 1 87 ? 12.601 -7.569 -1.193 1.00 81.88 87 ASP A N 1
ATOM 726 C CA . ASP A 1 87 ? 11.208 -7.826 -1.549 1.00 81.88 87 ASP A CA 1
ATOM 727 C C . ASP A 1 87 ? 10.308 -6.787 -0.865 1.00 81.88 87 ASP A C 1
ATOM 729 O O . ASP A 1 87 ? 10.485 -6.456 0.312 1.00 81.88 87 ASP A O 1
ATOM 733 N N . VAL A 1 88 ? 9.355 -6.231 -1.614 1.00 83.31 88 VAL A N 1
ATOM 734 C CA . VAL A 1 88 ? 8.384 -5.267 -1.088 1.00 83.31 88 VAL A CA 1
ATOM 735 C C . VAL A 1 88 ? 7.605 -5.878 0.077 1.00 83.31 88 VAL A C 1
ATOM 737 O O . VAL A 1 88 ? 7.331 -5.184 1.056 1.00 83.31 88 VAL A O 1
ATOM 740 N N . THR A 1 89 ? 7.278 -7.169 0.012 1.00 83.69 89 THR A N 1
ATOM 741 C CA . THR A 1 89 ? 6.531 -7.858 1.074 1.00 83.69 89 THR A CA 1
ATOM 742 C C . THR A 1 89 ? 7.327 -7.922 2.378 1.00 83.69 89 THR A C 1
ATOM 744 O O . THR A 1 89 ? 6.803 -7.587 3.443 1.00 83.69 89 THR A O 1
ATOM 747 N N . GLU A 1 90 ? 8.615 -8.253 2.293 1.00 85.00 90 GLU A N 1
ATOM 748 C CA . GLU A 1 90 ? 9.544 -8.268 3.423 1.00 85.00 90 GLU A CA 1
ATOM 749 C C . GLU A 1 90 ? 9.733 -6.861 4.005 1.00 85.00 90 GLU A C 1
ATOM 751 O O . GLU A 1 90 ? 9.685 -6.660 5.221 1.00 85.00 90 GLU A O 1
ATOM 756 N N . TYR A 1 91 ? 9.859 -5.854 3.139 1.00 84.88 91 TYR A N 1
ATOM 757 C CA . TYR A 1 91 ? 9.981 -4.467 3.570 1.00 84.88 91 TYR A CA 1
ATOM 758 C C . TYR A 1 91 ? 8.729 -3.971 4.311 1.00 84.88 91 TYR A C 1
ATOM 760 O O . TYR A 1 91 ? 8.832 -3.320 5.356 1.00 84.88 91 TYR A O 1
ATOM 768 N N . ILE A 1 92 ? 7.535 -4.303 3.806 1.00 86.12 92 ILE A N 1
ATOM 769 C CA . ILE A 1 92 ? 6.262 -4.006 4.475 1.00 86.12 92 ILE A CA 1
ATOM 770 C C . ILE A 1 92 ? 6.206 -4.711 5.833 1.00 86.12 92 ILE A C 1
ATOM 772 O O . ILE A 1 92 ? 5.862 -4.072 6.829 1.00 86.12 92 ILE A O 1
ATOM 776 N N . ALA A 1 93 ? 6.597 -5.986 5.903 1.00 88.44 93 ALA A N 1
ATOM 777 C CA . ALA A 1 93 ? 6.643 -6.747 7.150 1.00 88.44 93 ALA A CA 1
ATOM 778 C C . ALA A 1 93 ? 7.572 -6.105 8.191 1.00 88.44 93 ALA A C 1
ATOM 780 O O . ALA A 1 93 ? 7.221 -6.028 9.366 1.00 88.44 93 ALA A O 1
ATOM 781 N N . MET A 1 94 ? 8.711 -5.556 7.765 1.00 88.12 94 MET A N 1
ATOM 782 C CA . MET A 1 94 ? 9.643 -4.853 8.650 1.00 88.12 94 MET A CA 1
ATOM 783 C C . MET A 1 94 ? 9.055 -3.551 9.224 1.00 88.12 94 MET A C 1
ATOM 785 O O . MET A 1 94 ? 9.365 -3.166 10.353 1.00 88.12 94 MET A O 1
ATOM 789 N N . LYS A 1 95 ? 8.218 -2.842 8.457 1.00 87.06 95 LYS A N 1
ATOM 790 C CA . LYS A 1 95 ? 7.629 -1.550 8.858 1.00 87.06 95 LYS A CA 1
ATOM 791 C C . LYS A 1 95 ? 6.293 -1.684 9.587 1.00 87.06 95 LYS A C 1
ATOM 793 O O . LYS A 1 95 ? 5.956 -0.811 10.389 1.00 87.06 95 LYS A O 1
ATOM 798 N N . LEU A 1 96 ? 5.570 -2.777 9.355 1.00 91.69 96 LEU A N 1
ATOM 799 C CA . LEU A 1 96 ? 4.264 -3.069 9.946 1.00 91.69 96 LEU A CA 1
ATOM 800 C C . LEU A 1 96 ? 4.214 -2.892 11.477 1.00 91.69 96 LEU A C 1
ATOM 802 O O . LEU A 1 96 ? 3.306 -2.200 11.943 1.00 91.69 96 LEU A O 1
ATOM 806 N N . PRO A 1 97 ? 5.167 -3.417 12.277 1.00 92.19 97 PRO A N 1
ATOM 807 C CA . PRO A 1 97 ? 5.124 -3.290 13.735 1.00 92.19 97 PRO A CA 1
ATOM 808 C C . PRO A 1 97 ? 5.118 -1.836 14.220 1.00 92.19 97 PRO A C 1
ATOM 810 O O . PRO A 1 97 ? 4.383 -1.496 15.145 1.00 92.19 97 PRO A O 1
ATOM 813 N N . ALA A 1 98 ? 5.887 -0.959 13.567 1.00 92.50 98 ALA A N 1
ATOM 814 C CA . ALA A 1 98 ? 5.935 0.458 13.918 1.00 92.50 98 ALA A CA 1
ATOM 815 C C . ALA A 1 98 ? 4.597 1.154 13.622 1.00 92.50 98 ALA A C 1
ATOM 817 O O . ALA A 1 98 ? 4.088 1.903 14.454 1.00 92.50 98 ALA A O 1
ATOM 818 N N . THR A 1 99 ? 3.989 0.869 12.466 1.00 92.44 99 THR A N 1
ATOM 819 C CA . THR A 1 99 ? 2.673 1.413 12.104 1.00 92.4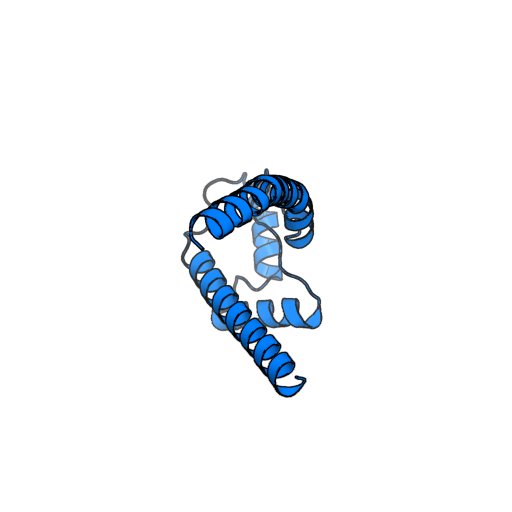4 99 THR A CA 1
ATOM 820 C C . THR A 1 99 ? 1.581 0.940 13.061 1.00 92.44 99 THR A C 1
ATOM 822 O O . THR A 1 99 ? 0.737 1.744 13.465 1.00 92.44 99 THR A O 1
ATOM 825 N N . ILE A 1 100 ? 1.604 -0.339 13.448 1.00 94.38 100 ILE A N 1
ATOM 826 C CA . ILE A 1 100 ? 0.657 -0.908 14.414 1.00 94.38 100 ILE A CA 1
ATOM 827 C C . ILE A 1 100 ? 0.813 -0.222 15.769 1.00 94.38 100 ILE A C 1
ATOM 829 O O . ILE A 1 100 ? -0.188 0.208 16.333 1.00 94.38 100 ILE A O 1
ATOM 833 N N . ALA A 1 101 ? 2.043 -0.064 16.266 1.00 93.94 101 ALA A N 1
ATOM 834 C CA . ALA A 1 101 ? 2.297 0.585 17.549 1.00 93.94 101 ALA A CA 1
ATOM 835 C C . ALA A 1 101 ? 1.723 2.009 17.582 1.00 93.94 101 ALA A C 1
ATOM 837 O O . ALA A 1 101 ? 0.959 2.343 18.485 1.00 93.94 101 ALA A O 1
ATOM 838 N N . VAL A 1 102 ? 2.015 2.824 16.562 1.00 94.38 102 VAL A N 1
ATOM 839 C CA . VAL A 1 102 ? 1.507 4.204 16.471 1.00 94.38 102 VAL A CA 1
ATOM 840 C C . VAL A 1 102 ? -0.024 4.237 16.454 1.00 94.38 102 VAL A C 1
ATOM 842 O O . VAL A 1 102 ? -0.625 4.970 17.238 1.00 94.38 102 VAL A O 1
ATOM 845 N N . ASN A 1 103 ? -0.664 3.415 15.615 1.00 94.69 103 ASN A N 1
ATOM 846 C CA . ASN A 1 103 ? -2.127 3.372 15.537 1.00 94.69 103 ASN A CA 1
ATOM 847 C C . ASN A 1 103 ? -2.761 2.882 16.841 1.00 94.69 103 ASN A C 1
ATOM 849 O O . ASN A 1 103 ? -3.800 3.400 17.246 1.00 94.69 103 ASN A O 1
ATOM 853 N N . LEU A 1 104 ? -2.138 1.918 17.519 1.00 95.75 104 LEU A N 1
ATOM 854 C CA . LEU A 1 104 ? -2.636 1.396 18.784 1.00 95.75 104 LEU A CA 1
ATOM 855 C C . LEU A 1 104 ? -2.680 2.497 19.852 1.00 95.75 104 LEU A C 1
ATOM 857 O O . LEU A 1 104 ? -3.712 2.673 20.496 1.00 95.75 104 LEU A O 1
ATOM 861 N N . TYR A 1 105 ? -1.616 3.297 19.981 1.00 93.88 105 TYR A N 1
ATOM 862 C CA . TYR A 1 105 ? -1.613 4.450 20.888 1.00 93.88 105 TYR A CA 1
ATOM 863 C C . TYR A 1 105 ? -2.672 5.492 20.508 1.00 93.88 105 TYR A C 1
ATOM 865 O O . TYR A 1 105 ? -3.367 6.007 21.386 1.00 93.88 105 TYR A O 1
ATOM 873 N N . SER A 1 106 ? -2.851 5.771 19.212 1.00 94.31 106 SER A N 1
ATOM 874 C CA . SER A 1 106 ? -3.904 6.680 18.746 1.00 94.31 106 SER A CA 1
ATOM 875 C C . SER A 1 106 ? -5.303 6.190 19.123 1.00 94.31 106 SER A C 1
ATOM 877 O O . SER A 1 106 ? -6.124 6.987 19.570 1.00 94.31 106 SER A O 1
ATOM 879 N N . VAL A 1 107 ? -5.588 4.892 18.993 1.00 95.19 107 VAL A N 1
ATOM 880 C CA . VAL A 1 107 ? -6.888 4.301 19.356 1.00 95.19 107 VAL A CA 1
ATOM 881 C C . VAL A 1 107 ? -7.118 4.352 20.865 1.00 95.19 107 VAL A C 1
ATOM 883 O O . VAL A 1 107 ? -8.194 4.757 21.300 1.00 95.19 107 VAL A O 1
ATOM 886 N N . ILE A 1 108 ? -6.104 4.010 21.664 1.00 95.69 108 ILE A N 1
ATOM 887 C CA . ILE A 1 108 ? -6.193 4.024 23.133 1.00 95.69 108 ILE A CA 1
ATOM 888 C C . ILE A 1 108 ? -6.559 5.415 23.663 1.00 95.69 108 ILE A C 1
ATOM 890 O O . ILE A 1 108 ? -7.287 5.511 24.644 1.00 95.69 108 ILE A O 1
ATOM 894 N N . ILE A 1 109 ? -6.088 6.487 23.023 1.00 94.31 109 ILE A N 1
ATOM 895 C CA . ILE A 1 109 ? -6.388 7.863 23.442 1.00 94.31 109 ILE A CA 1
ATOM 896 C C . ILE A 1 109 ? -7.697 8.366 22.819 1.00 94.31 109 ILE A C 1
ATOM 898 O O . ILE A 1 109 ? -8.529 8.959 23.506 1.00 94.31 109 ILE A O 1
ATOM 902 N N . SER A 1 110 ? -7.897 8.139 21.519 1.00 95.06 110 SER A N 1
ATOM 903 C CA . SER A 1 110 ? -9.043 8.692 20.787 1.00 95.06 110 SER A CA 1
ATOM 904 C C . SER A 1 110 ? -10.374 8.059 21.176 1.00 95.06 110 SER A C 1
ATOM 906 O O . SER A 1 110 ? -11.373 8.771 21.214 1.00 95.06 110 SER A O 1
ATOM 908 N N . VAL A 1 111 ? -10.414 6.760 21.491 1.00 95.62 111 VAL A N 1
ATOM 909 C CA . VAL A 1 111 ? -11.672 6.076 21.826 1.00 95.62 111 VAL A CA 1
ATOM 910 C C . VAL A 1 111 ? -12.257 6.587 23.150 1.00 95.62 111 VAL A C 1
ATOM 912 O O . VAL A 1 111 ? -13.405 7.028 23.130 1.00 95.62 111 VAL A O 1
ATOM 915 N N . PRO A 1 112 ? -11.519 6.628 24.279 1.00 95.19 112 PRO A N 1
ATOM 916 C CA . PRO A 1 112 ? -12.049 7.179 25.525 1.00 95.19 112 PRO A CA 1
ATOM 917 C C . PRO A 1 112 ? -12.416 8.656 25.404 1.00 95.19 112 PRO A C 1
ATOM 919 O O . PRO A 1 112 ? -13.499 9.043 25.830 1.00 95.19 112 PRO A O 1
ATOM 922 N N . LEU A 1 113 ? -11.562 9.478 24.782 1.00 94.94 113 LEU A N 1
ATOM 923 C CA . LEU A 1 113 ? -11.859 10.901 24.590 1.00 94.94 113 LEU A CA 1
ATOM 924 C C . LEU A 1 113 ? -13.088 11.113 23.703 1.00 94.94 113 LEU A C 1
ATOM 926 O O . LEU A 1 113 ? -13.934 11.942 24.021 1.00 94.94 113 LEU A O 1
ATOM 930 N N . GLY A 1 114 ? -13.214 10.344 22.622 1.00 94.94 114 GLY A N 1
ATOM 931 C CA . GLY A 1 114 ? -14.370 10.395 21.733 1.00 94.94 114 GLY A CA 1
ATOM 932 C C . GLY A 1 114 ? -15.663 10.010 22.447 1.00 94.94 114 GLY A C 1
ATOM 933 O O . GLY A 1 114 ? -16.678 10.673 22.257 1.00 94.94 114 GLY A O 1
ATOM 934 N N . ILE A 1 115 ? -15.618 8.997 23.317 1.00 95.19 115 ILE A N 1
ATOM 935 C CA . ILE A 1 115 ? -16.764 8.613 24.150 1.00 95.19 115 ILE A CA 1
ATOM 936 C C . ILE A 1 115 ? -17.099 9.728 25.149 1.00 95.19 115 ILE A C 1
ATOM 938 O O . ILE A 1 115 ? -18.257 10.116 25.246 1.00 95.19 115 ILE A O 1
ATOM 942 N N . LEU A 1 116 ? -16.108 10.284 25.854 1.00 95.06 116 LEU A N 1
ATOM 943 C CA . LEU A 1 116 ? -16.321 11.349 26.841 1.00 95.06 116 LEU A CA 1
ATOM 944 C C . LEU A 1 116 ? -16.934 12.607 26.215 1.00 95.06 116 LEU A C 1
ATOM 946 O O . LEU A 1 116 ? -17.935 13.115 26.715 1.00 95.06 116 LEU A O 1
ATOM 950 N N . PHE A 1 117 ? -16.373 13.088 25.103 1.00 94.31 117 PHE A N 1
ATOM 951 C CA . PHE A 1 117 ? -16.928 14.238 24.388 1.00 94.31 117 PHE A CA 1
ATOM 952 C C . PHE A 1 117 ? -18.279 13.924 23.744 1.00 94.31 117 PHE A C 1
ATOM 954 O O . PHE A 1 117 ? -19.146 14.792 23.717 1.00 94.31 117 PHE A O 1
ATOM 961 N N . GLY A 1 118 ? -18.481 12.694 23.266 1.00 94.31 118 GLY A N 1
ATOM 962 C CA . GLY A 1 118 ? -19.768 12.242 22.742 1.00 94.31 118 GLY A CA 1
ATOM 963 C C . GLY A 1 118 ? -20.869 12.256 23.802 1.00 94.31 118 GLY A C 1
ATOM 964 O O . GLY A 1 118 ? -21.975 12.687 23.506 1.00 94.31 118 GLY A O 1
ATOM 965 N N . ILE A 1 119 ? -20.554 11.848 25.037 1.00 94.38 119 ILE A N 1
ATOM 966 C CA . ILE A 1 119 ? -21.477 11.930 26.179 1.00 94.38 119 ILE A CA 1
ATOM 967 C C . ILE A 1 119 ? -21.735 13.388 26.563 1.00 94.38 119 ILE A C 1
ATOM 969 O O . ILE A 1 119 ? -22.872 13.742 26.829 1.00 94.38 119 ILE A O 1
ATOM 973 N N . TYR A 1 120 ? -20.706 14.239 26.588 1.00 94.00 120 TYR A N 1
ATOM 974 C CA . TYR A 1 120 ? -20.868 15.651 26.953 1.00 94.00 120 TYR A CA 1
ATOM 975 C C . TYR A 1 120 ? -21.707 16.450 25.940 1.00 94.00 120 TYR A C 1
ATOM 977 O O . TYR A 1 120 ? -22.338 17.437 26.303 1.00 94.00 120 TYR A O 1
ATOM 985 N N . ALA A 1 121 ? -21.682 16.057 24.665 1.00 91.94 121 ALA A N 1
ATOM 986 C CA . ALA A 1 121 ? -22.422 16.726 23.599 1.00 91.94 121 ALA A CA 1
ATOM 987 C C . ALA A 1 121 ? -23.881 16.251 23.447 1.00 91.94 121 ALA A C 1
ATOM 989 O O . ALA A 1 121 ? -24.626 16.888 22.700 1.00 91.94 121 ALA A O 1
ATOM 990 N N . ALA A 1 122 ? -24.259 15.138 24.087 1.00 78.69 122 ALA A N 1
ATOM 991 C CA . ALA A 1 122 ? -25.605 14.557 24.057 1.00 78.69 122 ALA A CA 1
ATOM 992 C C . ALA A 1 122 ? -26.490 15.130 25.172 1.00 78.69 122 ALA A C 1
ATOM 994 O O . ALA A 1 122 ? -27.684 15.370 24.884 1.00 78.69 122 ALA A O 1
#

Foldseek 3Di:
DVVVVVVVVVVVVVVVVVVVVVVLVVVVPDDDPLPDDDPVLSVVVVVVCVVQVVVPPSVVSVVSQVCCCVPVVQNAWDPDDPSDTDGPVVVCVVCVVVVCVVVVVVCVPCVVVVVVVVVVVD

Secondary structure (DSSP, 8-state):
-HHHHHHHHHHHHHHHHHHHHHHHHHHHHSPPGGGGS-HHHHHHHHHHHHHTTTTS-HHHHHHHHHHHHHHT----EEEEETTEEEEHHHHHHHHHHHHHHHHHHHHHHHHHHHHHHHHHH-